Protein AF-A0A4Y9ZI69-F1 (afdb_monomer)

Sequence (115 aa):
MDTNLFEYENAFDIKLSLTKAERVQTGESAMTHAMVISGVHLDPQTSKPLRYKVENSWGDSAGEKGYFVMTDRWFEEFVYQVVVPKALAPKDLVKVFEKDERTVLAAWDPMGALA

InterPro domains:
  IPR004134 Peptidase C1B, bleomycin hydrolase [PF03051] (1-112)
  IPR004134 Peptidase C1B, bleomycin hydrolase [PTHR10363] (1-115)
  IPR038765 Papain-like cysteine peptidase superfamily [SSF54001] (1-115)

Radius of gyration: 17.11 Å; Cα contacts (8 Å, |Δi|>4): 123; chains: 1; bounding box: 43×33×41 Å

Mean predicted aligned error: 3.2 Å

pLDDT: mean 96.46, std 3.57, range [69.62, 98.81]

Secondary structure (DSSP, 8-state):
--TTS--HHHHHT------HHHHHHTTS-------EEEEEEEPTTT--EEEEEEE-SS-TTTTBTTEEEEEHHHHHHH-------GGGS-HHHHHHHH-S------TT-GGG---

Solvent-accessible surface area (backbone atoms only — not comparable to full-atom values): 7308 Å² total; per-residue (Å²): 86,52,80,80,76,62,64,58,42,76,75,69,77,51,82,90,78,72,49,62,67,52,26,44,77,72,66,77,45,64,58,69,72,81,72,43,81,80,45,73,44,57,40,92,86,78,66,43,73,53,30,33,37,31,44,52,89,73,50,52,84,41,72,64,70,16,30,44,54,32,30,43,68,31,44,72,63,68,57,84,82,85,89,73,62,70,92,79,47,60,69,71,59,51,52,59,70,70,45,85,80,68,90,82,73,63,94,81,39,56,90,69,49,77,93

Structure (mmCIF, N/CA/C/O backbone):
data_AF-A0A4Y9ZI69-F1
#
_entry.id   AF-A0A4Y9ZI69-F1
#
loop_
_atom_site.group_PDB
_atom_site.id
_atom_site.type_symbol
_atom_site.label_atom_id
_atom_site.label_alt_id
_atom_site.label_comp_id
_atom_site.label_asym_id
_atom_site.label_entity_id
_atom_site.label_seq_id
_atom_site.pdbx_PDB_ins_code
_atom_site.Cartn_x
_atom_site.Cartn_y
_atom_site.Cartn_z
_atom_site.occupancy
_atom_site.B_iso_or_equiv
_atom_site.auth_seq_id
_atom_site.auth_comp_id
_atom_site.auth_asym_id
_atom_site.auth_atom_id
_atom_site.pdbx_PDB_model_num
ATOM 1 N N . MET A 1 1 ? 8.826 -5.017 -1.985 1.00 97.50 1 MET A N 1
ATOM 2 C CA . MET A 1 1 ? 7.794 -4.128 -2.551 1.00 97.50 1 MET A CA 1
ATOM 3 C C . MET A 1 1 ? 8.299 -2.704 -2.412 1.00 97.50 1 MET A C 1
ATOM 5 O O . MET A 1 1 ? 8.334 -2.184 -1.303 1.00 97.50 1 MET A O 1
ATOM 9 N N . ASP A 1 2 ? 8.809 -2.137 -3.504 1.00 98.00 2 ASP A N 1
ATOM 10 C CA . ASP A 1 2 ? 9.410 -0.801 -3.534 1.00 98.00 2 ASP A CA 1
ATOM 11 C C . ASP A 1 2 ? 9.167 -0.184 -4.918 1.00 98.00 2 ASP A C 1
ATOM 13 O O . ASP A 1 2 ? 9.351 -0.863 -5.928 1.00 98.00 2 ASP A O 1
ATOM 17 N N . THR A 1 3 ? 8.722 1.074 -4.971 1.00 96.81 3 THR A N 1
ATOM 18 C CA . THR A 1 3 ? 8.495 1.802 -6.231 1.00 96.81 3 THR A CA 1
ATOM 19 C C . THR A 1 3 ? 9.790 2.037 -7.001 1.00 96.81 3 THR A C 1
ATOM 21 O O . THR A 1 3 ? 9.747 2.231 -8.208 1.00 96.81 3 THR A O 1
ATOM 24 N N . ASN A 1 4 ? 10.933 1.997 -6.313 1.00 96.00 4 ASN A N 1
ATOM 25 C CA . ASN A 1 4 ? 12.254 2.193 -6.906 1.00 96.00 4 ASN A CA 1
ATOM 26 C C . ASN A 1 4 ? 12.986 0.867 -7.176 1.00 96.00 4 ASN A C 1
ATOM 28 O O . ASN A 1 4 ? 14.182 0.874 -7.448 1.00 96.00 4 ASN A O 1
ATOM 32 N N . LEU A 1 5 ? 12.300 -0.280 -7.080 1.00 97.31 5 LEU A N 1
ATOM 33 C CA . LEU A 1 5 ? 12.927 -1.590 -7.289 1.00 97.31 5 LEU A CA 1
ATOM 34 C C . LEU A 1 5 ? 13.397 -1.800 -8.738 1.00 97.31 5 LEU A C 1
ATOM 36 O O . LEU A 1 5 ? 14.349 -2.542 -8.970 1.00 97.31 5 LEU A O 1
ATOM 40 N N . PHE A 1 6 ? 12.723 -1.166 -9.699 1.00 97.06 6 PHE A N 1
ATOM 41 C CA . PHE A 1 6 ? 13.008 -1.286 -11.125 1.00 97.06 6 PHE A CA 1
ATOM 42 C C . PHE A 1 6 ? 13.173 0.095 -11.761 1.00 97.06 6 PHE A C 1
ATOM 44 O O . PHE A 1 6 ? 12.340 0.976 -11.566 1.00 97.06 6 PHE A O 1
ATOM 51 N N . GLU A 1 7 ? 14.204 0.260 -12.588 1.00 96.38 7 GLU A N 1
ATOM 52 C CA . GLU A 1 7 ? 14.482 1.509 -13.310 1.00 96.38 7 GLU A CA 1
ATOM 53 C C . GLU A 1 7 ? 13.896 1.505 -14.736 1.00 96.38 7 GLU A C 1
ATOM 55 O O . GLU A 1 7 ? 14.593 1.781 -15.712 1.00 96.38 7 GLU A O 1
ATOM 60 N N . TYR A 1 8 ? 12.608 1.170 -14.883 1.00 96.31 8 TYR A N 1
ATOM 61 C CA . TYR A 1 8 ? 11.968 1.036 -16.202 1.00 96.31 8 TYR A CA 1
ATOM 62 C C . TYR A 1 8 ? 12.017 2.315 -17.042 1.00 96.31 8 TYR A C 1
ATOM 64 O O . TYR A 1 8 ? 12.273 2.245 -18.242 1.00 96.31 8 TYR A O 1
ATOM 72 N N . GLU A 1 9 ? 11.809 3.476 -16.419 1.00 96.44 9 GLU A N 1
ATOM 73 C CA . GLU A 1 9 ? 11.873 4.761 -17.122 1.00 96.44 9 GLU A CA 1
ATOM 74 C C . GLU A 1 9 ? 13.258 5.015 -17.726 1.00 96.44 9 GLU A C 1
ATOM 76 O O . GLU A 1 9 ? 13.351 5.462 -18.865 1.00 96.44 9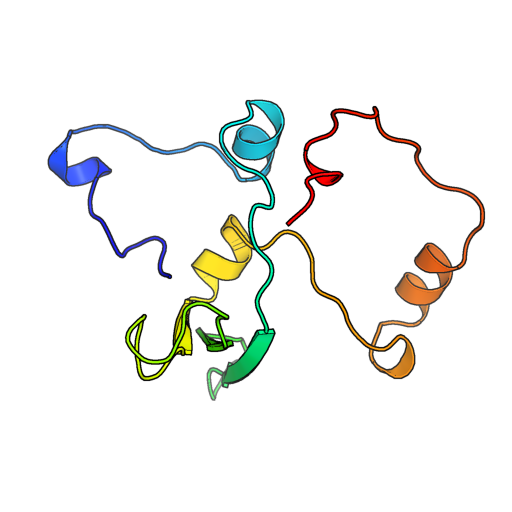 GLU A O 1
ATOM 81 N N . ASN A 1 10 ? 14.327 4.676 -16.995 1.00 96.12 10 ASN A N 1
ATOM 82 C CA . ASN A 1 10 ? 15.701 4.823 -17.478 1.00 96.12 10 ASN A CA 1
ATOM 83 C C . ASN A 1 10 ? 16.023 3.792 -18.565 1.00 96.12 10 ASN A C 1
ATOM 85 O O . ASN A 1 10 ? 16.694 4.109 -19.541 1.00 96.12 10 ASN A O 1
ATOM 89 N N . ALA A 1 11 ? 15.562 2.552 -18.391 1.00 97.75 11 ALA A N 1
ATOM 90 C CA . ALA A 1 11 ? 15.867 1.455 -19.301 1.00 97.75 11 ALA A CA 1
ATOM 91 C C . ALA A 1 11 ? 15.201 1.609 -20.677 1.00 97.75 11 ALA A C 1
ATOM 93 O O . ALA A 1 11 ? 15.772 1.186 -21.681 1.00 97.75 11 ALA A O 1
ATOM 94 N N . PHE A 1 12 ? 13.998 2.188 -20.722 1.00 97.56 12 PHE A N 1
ATOM 95 C CA . PHE A 1 12 ? 13.178 2.249 -21.934 1.00 97.56 12 PHE A CA 1
ATOM 96 C C . PHE A 1 12 ? 12.906 3.668 -22.446 1.00 97.56 12 PHE A C 1
ATOM 98 O O . PHE A 1 12 ? 12.239 3.802 -23.467 1.00 97.56 12 PHE A O 1
ATOM 105 N N . ASP A 1 13 ? 13.411 4.702 -21.766 1.00 97.06 13 ASP A N 1
ATOM 106 C CA . ASP A 1 13 ? 13.169 6.117 -22.092 1.00 97.06 13 ASP A CA 1
ATOM 107 C C . ASP A 1 13 ? 11.666 6.458 -22.185 1.00 97.06 13 ASP A C 1
ATOM 109 O O . ASP A 1 13 ? 11.180 7.101 -23.115 1.00 97.06 13 ASP A O 1
ATOM 113 N N . ILE A 1 14 ? 10.900 5.975 -21.200 1.00 97.06 14 ILE A N 1
ATOM 114 C CA . ILE A 1 14 ? 9.456 6.222 -21.056 1.00 97.06 14 ILE A CA 1
ATOM 115 C C . ILE A 1 14 ? 9.138 6.861 -19.703 1.00 97.06 14 ILE A C 1
ATOM 117 O O . ILE A 1 14 ? 9.972 6.881 -18.797 1.00 97.06 14 ILE A O 1
ATOM 121 N N . LYS A 1 15 ? 7.902 7.348 -19.543 1.00 95.56 15 LYS A N 1
ATOM 122 C CA . LYS A 1 15 ? 7.385 7.865 -18.269 1.00 95.56 15 LYS A CA 1
ATOM 123 C C . LYS A 1 15 ? 6.151 7.104 -17.801 1.00 95.56 15 LYS A C 1
ATOM 125 O O . LYS 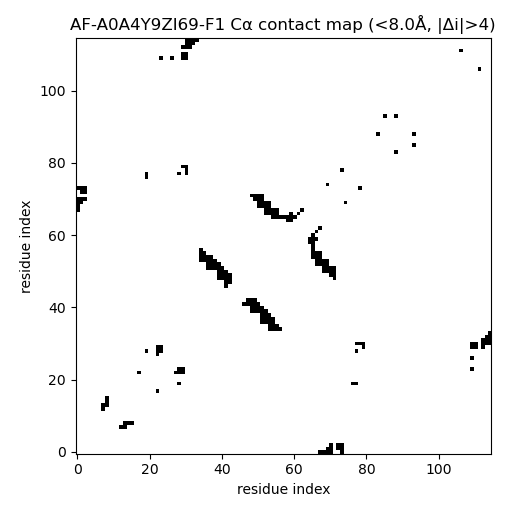A 1 15 ? 5.176 6.988 -18.537 1.00 95.56 15 LYS A O 1
ATOM 130 N N . LEU A 1 16 ? 6.196 6.617 -16.562 1.00 94.94 16 LEU A N 1
ATOM 131 C CA . LEU A 1 16 ? 5.107 5.927 -15.870 1.00 94.94 16 LEU A CA 1
ATOM 132 C C . LEU A 1 16 ? 4.491 6.886 -14.840 1.00 94.94 16 LEU A C 1
ATOM 134 O O . LEU A 1 16 ? 4.671 6.738 -13.634 1.00 94.94 16 LEU A O 1
ATOM 138 N N . SER A 1 17 ? 3.804 7.922 -15.329 1.00 94.25 17 SER A N 1
ATOM 139 C CA . SER A 1 17 ? 3.415 9.095 -14.529 1.00 94.25 17 SER A CA 1
ATOM 140 C C . SER A 1 17 ? 1.960 9.119 -14.059 1.00 94.25 17 SER A C 1
ATOM 142 O O . SER A 1 17 ? 1.526 10.141 -13.531 1.00 94.25 17 SER A O 1
ATOM 144 N N . LEU A 1 18 ? 1.191 8.047 -14.276 1.00 97.69 18 LEU A N 1
ATOM 145 C CA . LEU A 1 18 ? -0.197 7.995 -13.816 1.00 97.69 18 LEU A CA 1
ATOM 146 C C . LEU A 1 18 ? -0.242 8.085 -12.291 1.00 97.69 18 LEU A C 1
ATOM 148 O O . LEU A 1 18 ? 0.426 7.322 -11.590 1.00 97.69 18 LEU A O 1
ATOM 152 N N . THR A 1 19 ? -1.070 8.984 -11.777 1.00 98.12 19 THR A N 1
ATOM 153 C CA . THR A 1 19 ? -1.414 9.052 -10.357 1.00 98.12 19 THR A CA 1
ATOM 154 C C . THR A 1 19 ? -2.194 7.809 -9.930 1.00 98.12 19 THR A C 1
ATOM 156 O O . THR A 1 19 ? -2.803 7.120 -10.749 1.00 98.12 19 THR A O 1
ATOM 159 N N . LYS A 1 20 ? -2.254 7.531 -8.622 1.00 98.25 20 LYS A N 1
ATOM 160 C CA . LYS A 1 20 ? -3.052 6.415 -8.088 1.00 98.25 20 LYS A CA 1
ATOM 161 C C . LYS A 1 20 ? -4.515 6.452 -8.540 1.00 98.25 20 LYS A C 1
ATOM 163 O O . LYS A 1 20 ? -5.078 5.412 -8.866 1.00 98.25 20 LYS A O 1
ATOM 168 N N . ALA A 1 21 ? -5.116 7.643 -8.597 1.00 97.94 21 ALA A N 1
ATOM 169 C CA . ALA A 1 21 ? -6.492 7.810 -9.057 1.00 97.94 21 ALA A CA 1
ATOM 170 C C . ALA A 1 21 ? -6.639 7.455 -10.544 1.00 97.94 21 ALA A C 1
ATOM 172 O O . ALA A 1 21 ? -7.539 6.702 -10.904 1.00 97.94 21 ALA A O 1
ATOM 173 N N . GLU A 1 22 ? -5.729 7.937 -11.395 1.00 98.31 22 GLU A N 1
ATOM 174 C CA . GLU A 1 22 ? -5.739 7.628 -12.828 1.00 98.31 22 GLU A CA 1
ATOM 175 C C . GLU A 1 22 ? -5.512 6.136 -13.083 1.00 98.31 22 GLU A C 1
ATOM 177 O O . GLU A 1 22 ? -6.197 5.559 -13.924 1.00 98.31 22 GLU A O 1
ATOM 182 N N . ARG A 1 23 ? -4.624 5.479 -12.325 1.00 98.31 23 ARG A N 1
ATOM 183 C CA . ARG A 1 23 ? -4.397 4.028 -12.431 1.00 98.31 23 ARG A CA 1
ATOM 184 C C . ARG A 1 23 ? -5.658 3.223 -12.116 1.00 98.31 23 ARG A C 1
ATOM 186 O O . ARG A 1 23 ? -5.986 2.295 -12.847 1.00 98.31 23 ARG A O 1
ATOM 193 N N . VAL A 1 24 ? -6.416 3.623 -11.095 1.00 97.38 24 VAL A N 1
ATOM 194 C CA . VAL A 1 24 ? -7.717 3.009 -10.772 1.00 97.38 24 VAL A CA 1
ATOM 195 C C . VAL A 1 24 ? -8.762 3.289 -11.858 1.00 97.38 24 VAL A C 1
ATOM 197 O O . VAL A 1 24 ? -9.449 2.375 -12.304 1.00 97.38 24 VAL A O 1
ATOM 200 N N . GLN A 1 25 ? -8.878 4.536 -12.321 1.00 96.62 25 GLN A N 1
ATOM 201 C CA . GLN A 1 25 ? -9.885 4.946 -13.312 1.00 96.62 25 GLN A CA 1
ATOM 202 C C . GLN A 1 25 ? -9.659 4.336 -14.699 1.00 96.62 25 GLN A C 1
ATOM 204 O O . GLN A 1 25 ? -10.616 4.088 -15.429 1.00 96.62 25 GLN A O 1
ATOM 209 N N . THR A 1 26 ? -8.400 4.105 -15.065 1.00 96.81 26 THR A N 1
ATOM 210 C CA . THR A 1 26 ? -8.013 3.508 -16.351 1.00 96.81 26 THR A CA 1
ATOM 211 C C . THR A 1 26 ? -7.916 1.983 -16.297 1.00 96.81 26 THR A C 1
ATOM 213 O O . THR A 1 26 ? -7.701 1.356 -17.332 1.00 96.81 26 THR A O 1
ATOM 216 N N . GLY A 1 27 ? -8.103 1.375 -15.118 1.00 95.56 27 GLY A N 1
ATOM 217 C CA . GLY A 1 27 ? -8.012 -0.073 -14.922 1.00 95.56 27 GLY A CA 1
ATOM 218 C C . GLY A 1 27 ? -6.583 -0.625 -14.905 1.00 95.56 27 GLY A C 1
ATOM 219 O O . GLY A 1 27 ? -6.407 -1.836 -14.998 1.00 95.56 27 GLY A O 1
ATOM 220 N N . GLU A 1 28 ? -5.567 0.232 -14.787 1.00 96.94 28 GLU A N 1
ATOM 221 C CA . GLU A 1 28 ? -4.166 -0.185 -14.657 1.00 96.94 28 GLU A CA 1
ATOM 222 C C . GLU A 1 28 ? -3.880 -0.793 -13.275 1.00 96.94 28 GLU A C 1
ATOM 224 O O . GLU A 1 28 ? -3.099 -1.737 -13.170 1.00 96.94 28 GLU A O 1
ATOM 229 N N . SER A 1 29 ? -4.564 -0.323 -12.224 1.00 97.31 29 SER A N 1
ATOM 230 C CA . SER A 1 29 ? -4.377 -0.833 -10.866 1.00 97.31 29 SER A CA 1
ATOM 231 C C . SER A 1 29 ? -5.686 -1.006 -10.099 1.00 97.31 29 SER A C 1
ATOM 233 O O . SER A 1 29 ? -6.613 -0.207 -10.208 1.00 97.31 29 SER A O 1
ATOM 235 N N . ALA A 1 30 ? -5.729 -2.051 -9.277 1.00 95.94 30 ALA A N 1
ATOM 236 C CA . ALA A 1 30 ? -6.789 -2.354 -8.323 1.00 95.94 30 ALA A CA 1
ATOM 237 C C . ALA A 1 30 ? -6.213 -3.205 -7.178 1.00 95.94 30 ALA A C 1
ATOM 239 O O . ALA A 1 30 ? -5.073 -3.675 -7.251 1.00 95.94 30 ALA A O 1
ATOM 240 N N . MET A 1 31 ? -6.994 -3.428 -6.118 1.00 95.94 31 MET A N 1
ATOM 241 C CA . MET A 1 31 ? -6.647 -4.429 -5.107 1.00 95.94 31 MET A CA 1
ATOM 242 C C . MET A 1 31 ? -6.709 -5.827 -5.730 1.00 95.94 31 MET A C 1
ATOM 244 O O . MET A 1 31 ? -7.709 -6.186 -6.339 1.00 95.94 31 MET A O 1
ATOM 248 N N . THR A 1 32 ? -5.650 -6.616 -5.568 1.00 96.44 32 THR A N 1
ATOM 249 C CA . THR A 1 32 ? -5.553 -7.962 -6.165 1.00 96.44 32 THR A CA 1
ATOM 250 C C . THR A 1 32 ? -5.173 -9.054 -5.176 1.00 96.44 32 THR A C 1
ATOM 252 O O . THR A 1 32 ? -5.299 -10.229 -5.501 1.00 96.44 32 THR A O 1
ATOM 255 N N . HIS A 1 33 ? -4.677 -8.694 -3.990 1.00 97.62 33 HIS A N 1
ATOM 256 C CA . HIS A 1 33 ? -4.179 -9.653 -3.007 1.00 97.62 33 HIS A CA 1
ATOM 257 C C . HIS A 1 33 ? -4.301 -9.100 -1.586 1.00 97.62 33 HIS A C 1
ATOM 259 O O . HIS A 1 33 ? -4.142 -7.895 -1.370 1.00 97.62 33 HIS A O 1
ATOM 265 N N . ALA A 1 34 ? -4.545 -9.981 -0.616 1.00 98.12 34 ALA A N 1
ATOM 266 C CA . ALA A 1 34 ? -4.610 -9.651 0.805 1.00 98.12 34 ALA A CA 1
ATOM 267 C C . ALA A 1 34 ? -3.411 -10.252 1.558 1.00 98.12 34 ALA A C 1
ATOM 269 O O . ALA A 1 34 ? -3.071 -11.422 1.395 1.00 98.12 34 ALA A O 1
ATOM 270 N N . MET A 1 35 ? -2.774 -9.442 2.406 1.00 98.31 35 MET A N 1
ATOM 271 C CA . MET A 1 35 ? -1.610 -9.814 3.225 1.00 98.31 35 MET A CA 1
ATOM 272 C C . MET A 1 35 ? -1.715 -9.185 4.622 1.00 98.31 35 MET A C 1
ATOM 274 O O . MET A 1 35 ? -2.601 -8.366 4.871 1.00 98.31 35 MET A O 1
ATOM 278 N N . VAL A 1 36 ? -0.800 -9.532 5.534 1.00 98.56 36 VAL A N 1
ATOM 279 C CA . VAL A 1 36 ? -0.821 -9.042 6.924 1.00 98.56 36 VAL A CA 1
ATOM 280 C C . VAL A 1 36 ? 0.398 -8.171 7.221 1.00 98.56 36 VAL A C 1
ATOM 282 O O . VAL A 1 36 ? 1.538 -8.605 7.083 1.00 98.56 36 VAL A O 1
ATOM 285 N N . ILE A 1 37 ? 0.183 -6.941 7.690 1.00 98.56 37 ILE A N 1
ATOM 286 C CA . ILE A 1 37 ? 1.264 -6.107 8.235 1.00 98.56 37 ILE A CA 1
ATOM 287 C C . ILE A 1 37 ? 1.550 -6.564 9.671 1.00 98.56 37 ILE A C 1
ATOM 289 O O . ILE A 1 37 ? 0.704 -6.423 10.550 1.00 98.56 37 ILE A O 1
ATOM 293 N N . SER A 1 38 ? 2.751 -7.093 9.913 1.00 98.19 38 SER A N 1
ATOM 294 C CA . SER A 1 38 ? 3.176 -7.656 11.209 1.00 98.19 38 SER A CA 1
ATOM 295 C C . SER A 1 38 ? 4.244 -6.820 11.923 1.00 98.19 38 SER A C 1
ATOM 297 O O . SER A 1 38 ? 4.648 -7.136 13.041 1.00 98.19 38 SER A O 1
ATOM 299 N N . GLY A 1 39 ? 4.711 -5.737 11.302 1.00 98.44 39 GLY A N 1
ATOM 300 C CA . GLY A 1 39 ? 5.645 -4.804 11.921 1.00 98.44 39 GLY A CA 1
ATOM 301 C C . GLY A 1 39 ? 5.856 -3.550 11.086 1.00 98.44 39 GLY A C 1
ATOM 302 O O . GLY A 1 39 ? 5.626 -3.545 9.877 1.00 98.44 39 GLY A O 1
ATOM 303 N N . VAL A 1 40 ? 6.328 -2.489 11.732 1.00 98.44 40 VAL A N 1
ATOM 304 C CA . VAL A 1 40 ? 6.674 -1.220 11.089 1.00 98.44 40 VAL A CA 1
ATOM 305 C C . VAL A 1 40 ? 7.995 -0.710 11.649 1.00 98.44 40 VAL A C 1
ATOM 307 O O . VAL A 1 40 ? 8.259 -0.811 12.846 1.00 98.44 40 VAL A O 1
ATOM 310 N N . HIS A 1 41 ? 8.843 -0.186 10.772 1.00 98.56 41 HIS A N 1
ATOM 311 C CA . HIS A 1 41 ? 10.040 0.545 11.154 1.00 98.56 41 HIS A CA 1
ATOM 312 C C . HIS A 1 41 ? 9.744 2.040 11.059 1.00 98.56 41 HIS A C 1
ATOM 314 O O . HIS A 1 41 ? 9.400 2.523 9.978 1.00 98.56 41 HIS A O 1
ATOM 320 N N . LEU A 1 42 ? 9.853 2.748 12.183 1.00 98.56 42 LEU A N 1
ATOM 321 C CA . LEU A 1 42 ? 9.587 4.181 12.274 1.00 98.56 42 LEU A CA 1
ATOM 322 C C . LEU A 1 42 ? 10.895 4.970 12.251 1.00 98.56 42 LEU A C 1
ATOM 324 O O . LEU A 1 42 ? 11.890 4.555 12.846 1.00 98.56 42 LEU A O 1
ATOM 328 N N . ASP A 1 43 ? 10.866 6.124 11.599 1.00 97.81 43 ASP A N 1
ATOM 329 C CA . ASP A 1 43 ? 11.921 7.120 11.690 1.00 97.81 43 ASP A CA 1
ATOM 330 C C . ASP A 1 43 ? 12.027 7.642 13.141 1.00 97.81 43 ASP A C 1
ATOM 332 O O . ASP A 1 43 ? 11.025 8.116 13.687 1.00 97.81 43 ASP A O 1
ATOM 336 N N . PRO A 1 44 ? 13.207 7.585 13.790 1.00 97.31 44 PRO A N 1
ATOM 337 C CA . PRO A 1 44 ? 13.346 7.956 15.200 1.00 97.31 44 PRO A CA 1
ATOM 338 C C . PRO A 1 44 ? 13.066 9.430 15.516 1.00 97.31 44 PRO A C 1
ATOM 340 O O . PRO A 1 44 ? 12.789 9.757 16.667 1.00 97.31 44 PRO A O 1
ATOM 343 N N . GLN A 1 45 ? 13.180 10.327 14.533 1.00 97.88 45 GLN A N 1
ATOM 344 C CA . GLN A 1 45 ? 13.030 11.769 14.735 1.00 97.88 45 GLN A CA 1
ATOM 345 C C . GLN A 1 45 ? 11.601 12.227 14.448 1.00 97.88 45 GLN A C 1
ATOM 347 O O . GLN A 1 45 ? 11.044 13.044 15.176 1.00 97.88 45 GLN A O 1
ATOM 352 N N . THR A 1 46 ? 11.001 11.699 13.383 1.00 97.69 46 THR A N 1
ATOM 353 C CA . THR A 1 46 ? 9.682 12.124 12.894 1.00 97.69 46 THR A CA 1
ATOM 354 C C . THR A 1 46 ? 8.554 11.183 13.303 1.00 97.69 46 THR A C 1
ATOM 356 O O . THR A 1 46 ? 7.388 11.543 13.162 1.00 97.69 46 THR A O 1
ATOM 359 N N . SER A 1 47 ? 8.880 9.983 13.801 1.00 97.12 47 SER A N 1
ATOM 360 C CA . SER A 1 47 ? 7.931 8.893 14.083 1.00 97.12 47 SER A CA 1
ATOM 361 C C . SER A 1 47 ? 7.099 8.451 12.871 1.00 97.12 47 SER A C 1
ATOM 363 O O . SER A 1 47 ? 6.080 7.780 13.034 1.00 97.12 47 SER A O 1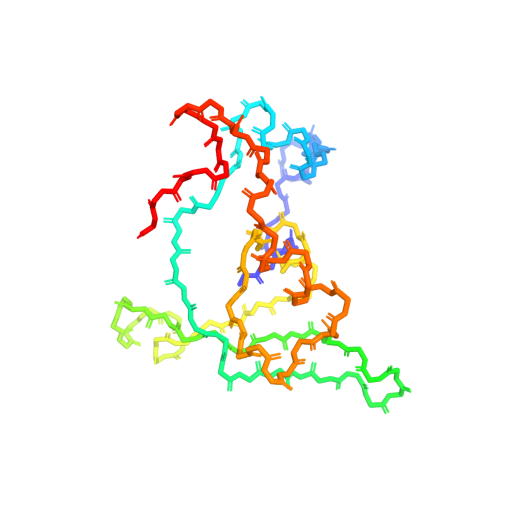
ATOM 365 N N . LYS A 1 48 ? 7.517 8.806 11.650 1.00 97.88 48 LYS A N 1
ATOM 366 C CA . LYS A 1 48 ? 6.849 8.386 10.415 1.00 97.88 48 LYS A CA 1
ATOM 367 C C . LYS A 1 48 ? 7.278 6.972 10.008 1.00 97.88 48 LYS A C 1
ATOM 369 O O . LYS A 1 48 ? 8.428 6.602 10.253 1.00 97.88 48 LYS A O 1
ATOM 374 N N . PRO A 1 49 ? 6.399 6.177 9.379 1.00 98.12 49 PRO A N 1
ATOM 375 C CA . PRO A 1 49 ? 6.785 4.894 8.807 1.00 98.12 49 PRO A CA 1
ATOM 376 C C . PRO A 1 49 ? 7.847 5.056 7.716 1.00 98.12 49 PRO A C 1
ATOM 378 O O . PRO A 1 49 ? 7.770 5.949 6.884 1.00 98.12 49 PRO A O 1
ATOM 381 N N . LEU A 1 50 ? 8.847 4.176 7.722 1.00 98.25 50 LEU A N 1
ATOM 382 C CA . LEU A 1 50 ? 9.835 4.060 6.643 1.00 98.25 50 LEU A CA 1
ATOM 383 C C . LEU A 1 50 ? 9.571 2.813 5.795 1.00 98.25 50 LEU A C 1
ATOM 385 O O . LEU A 1 50 ? 9.704 2.822 4.569 1.00 98.25 50 LEU A O 1
ATOM 389 N N . ARG A 1 51 ? 9.223 1.711 6.466 1.00 98.44 51 ARG A N 1
ATOM 390 C CA . ARG A 1 51 ? 8.912 0.424 5.841 1.00 98.44 51 ARG A CA 1
ATOM 391 C C . ARG A 1 51 ? 8.114 -0.478 6.771 1.00 98.44 51 ARG A C 1
ATOM 393 O O . ARG A 1 51 ? 8.234 -0.397 7.994 1.00 98.44 51 ARG A O 1
ATOM 400 N N . TYR A 1 52 ? 7.381 -1.399 6.170 1.00 98.75 52 TYR A N 1
ATOM 401 C CA . TYR A 1 52 ? 6.533 -2.377 6.827 1.00 98.75 52 TYR A CA 1
ATOM 402 C C . TYR A 1 52 ? 7.066 -3.788 6.594 1.00 98.75 52 TYR A C 1
ATOM 404 O O . TYR A 1 52 ? 7.574 -4.110 5.516 1.00 98.75 52 TYR A O 1
ATOM 412 N N . LYS A 1 53 ? 6.925 -4.634 7.613 1.00 98.69 53 LYS A N 1
ATOM 413 C CA . LYS A 1 53 ? 7.086 -6.081 7.511 1.00 98.69 53 LYS A CA 1
ATOM 414 C C . LYS A 1 53 ? 5.726 -6.686 7.180 1.00 98.69 53 LYS A C 1
ATOM 416 O O . LYS A 1 53 ? 4.760 -6.462 7.909 1.00 98.69 53 LYS A O 1
ATOM 421 N N . VAL A 1 54 ? 5.667 -7.443 6.092 1.00 98.75 54 VAL A N 1
ATOM 422 C CA . VAL A 1 54 ? 4.433 -8.010 5.547 1.00 98.75 54 VAL A CA 1
ATOM 423 C C . VAL A 1 54 ? 4.547 -9.527 5.533 1.00 98.75 54 VAL A C 1
ATOM 425 O O . VAL A 1 54 ? 5.496 -10.066 4.976 1.00 98.75 54 VAL A O 1
ATOM 428 N N . GLU A 1 55 ? 3.613 -10.209 6.179 1.00 98.56 55 GLU A N 1
ATOM 429 C CA . GLU A 1 55 ? 3.454 -11.659 6.129 1.00 98.56 55 GLU A CA 1
ATOM 430 C C . GLU A 1 55 ? 2.584 -12.022 4.923 1.00 98.56 55 GLU A C 1
ATOM 432 O O . GLU A 1 55 ? 1.482 -11.486 4.758 1.00 98.56 55 GLU A O 1
ATOM 437 N N . ASN A 1 56 ? 3.103 -12.901 4.069 1.00 98.31 56 ASN A N 1
ATOM 438 C CA . ASN A 1 56 ? 2.424 -13.376 2.870 1.00 98.31 56 ASN A CA 1
ATOM 439 C C . ASN A 1 56 ? 1.996 -14.848 3.030 1.00 98.31 56 ASN A C 1
ATOM 441 O O . ASN A 1 56 ? 2.426 -15.540 3.949 1.00 98.31 56 ASN A O 1
ATOM 445 N N . SER A 1 57 ? 1.158 -15.340 2.118 1.00 97.62 57 SER A N 1
ATOM 446 C CA . SER A 1 57 ? 0.550 -16.678 2.157 1.00 97.62 57 SER A CA 1
ATOM 447 C C . SER A 1 57 ? 1.100 -17.650 1.102 1.00 97.62 57 SER A C 1
ATOM 449 O O . SER A 1 57 ? 0.472 -18.660 0.797 1.00 97.62 57 SER A O 1
ATOM 451 N N . TRP A 1 58 ? 2.282 -17.379 0.540 1.00 97.88 58 TRP A N 1
ATOM 452 C CA . TRP A 1 58 ? 2.884 -18.165 -0.555 1.00 97.88 58 TRP A CA 1
ATOM 453 C C . TRP A 1 58 ? 3.972 -19.152 -0.098 1.00 97.88 58 TRP A C 1
ATOM 455 O O . TRP A 1 58 ? 4.883 -19.479 -0.857 1.00 97.88 58 TRP A O 1
ATOM 465 N N . GLY A 1 59 ? 3.887 -19.626 1.146 1.00 96.88 59 GLY A N 1
ATOM 466 C CA . GLY A 1 59 ? 4.896 -20.504 1.743 1.00 96.88 59 GLY A CA 1
ATOM 467 C C . GLY A 1 59 ? 6.180 -19.772 2.149 1.00 96.88 59 GLY A C 1
ATOM 468 O O . GLY A 1 59 ? 6.295 -18.554 2.029 1.00 96.88 59 GLY A O 1
ATOM 469 N N . ASP A 1 60 ? 7.151 -20.524 2.663 1.00 97.00 60 ASP A N 1
ATOM 470 C CA . ASP A 1 60 ? 8.392 -19.986 3.232 1.00 97.00 60 ASP A CA 1
ATOM 471 C C . ASP A 1 60 ? 9.472 -19.667 2.184 1.00 97.00 60 ASP A C 1
ATOM 473 O O . ASP A 1 60 ? 10.358 -18.853 2.442 1.00 97.00 60 ASP A O 1
ATOM 477 N N . SER A 1 61 ? 9.386 -20.247 0.988 1.00 96.81 61 SER A N 1
ATOM 478 C CA . SER A 1 61 ? 10.335 -20.008 -0.104 1.00 96.81 61 SER A CA 1
ATOM 479 C C . SER A 1 61 ? 10.186 -18.637 -0.769 1.00 96.81 61 SER A C 1
ATOM 481 O O . SER A 1 61 ? 11.099 -18.191 -1.461 1.00 96.81 61 SER A O 1
ATOM 483 N N . ALA A 1 62 ? 9.033 -17.979 -0.618 1.00 96.44 62 ALA A N 1
ATOM 484 C CA . ALA A 1 62 ? 8.784 -16.659 -1.186 1.00 96.44 62 ALA A CA 1
ATOM 485 C C . ALA A 1 62 ? 9.252 -15.551 -0.227 1.00 96.44 62 ALA A C 1
ATOM 487 O O . ALA A 1 62 ? 8.869 -15.525 0.943 1.00 96.44 62 ALA A O 1
ATOM 488 N N . GLY A 1 63 ? 10.043 -14.600 -0.731 1.00 96.25 63 GLY A N 1
ATOM 489 C CA . GLY A 1 63 ? 10.610 -13.531 0.096 1.00 96.25 63 GLY A CA 1
ATOM 490 C C . GLY A 1 63 ? 11.631 -14.065 1.106 1.00 96.25 63 GLY A C 1
ATOM 491 O O . GLY A 1 63 ? 12.414 -14.955 0.790 1.00 96.25 63 GLY A O 1
ATOM 492 N N . GLU A 1 64 ? 11.626 -13.519 2.320 1.00 97.81 64 GLU A N 1
ATOM 493 C CA . GLU A 1 64 ? 12.437 -14.008 3.440 1.00 97.81 64 GLU A CA 1
ATOM 494 C C . GLU A 1 64 ? 11.538 -14.818 4.379 1.00 97.81 64 GLU A C 1
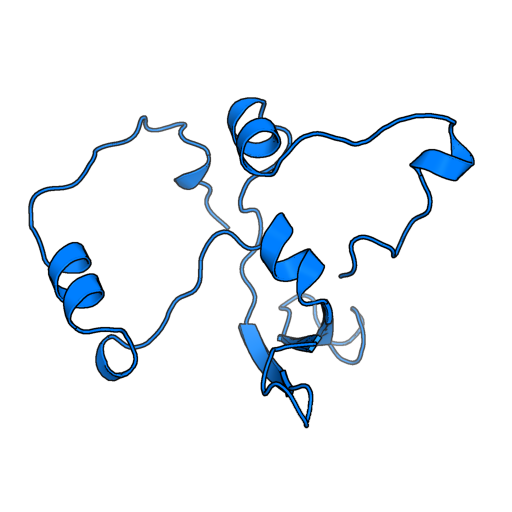ATOM 496 O O . GLU A 1 64 ? 10.835 -14.251 5.220 1.00 97.81 64 GLU A O 1
ATOM 501 N N . LYS A 1 65 ? 11.526 -16.147 4.224 1.00 97.69 65 LYS A N 1
ATOM 502 C CA . LYS A 1 65 ? 10.705 -17.066 5.038 1.00 97.69 65 LYS A CA 1
ATOM 503 C C . LYS A 1 65 ? 9.209 -16.724 5.007 1.00 97.69 65 LYS A C 1
ATOM 505 O O . LYS A 1 65 ? 8.554 -16.717 6.048 1.00 97.69 65 LYS A O 1
ATOM 510 N N . GLY A 1 66 ? 8.684 -16.377 3.832 1.00 98.12 66 GLY A N 1
ATOM 511 C CA . GLY A 1 66 ? 7.291 -15.956 3.641 1.00 98.12 66 GLY A CA 1
ATOM 512 C C . GLY A 1 66 ? 7.025 -14.475 3.931 1.00 98.12 66 GLY A C 1
ATOM 513 O O . GLY A 1 66 ? 5.903 -14.004 3.739 1.00 98.12 66 GLY A O 1
ATOM 514 N N . TYR A 1 67 ? 8.037 -13.714 4.364 1.00 98.56 67 TYR A N 1
ATOM 515 C CA . TYR A 1 67 ? 7.900 -12.289 4.648 1.00 98.56 67 TYR A CA 1
ATOM 516 C C . TYR A 1 67 ? 8.455 -11.405 3.540 1.00 98.56 67 TYR A C 1
ATOM 518 O O . TYR A 1 67 ? 9.475 -11.679 2.908 1.00 98.56 67 TYR A O 1
ATOM 526 N N . PHE A 1 68 ? 7.790 -10.271 3.370 1.00 98.56 68 PHE A N 1
ATOM 527 C CA . PHE A 1 68 ? 8.147 -9.219 2.441 1.00 98.56 68 PHE A CA 1
ATOM 528 C C . PHE A 1 68 ? 8.413 -7.923 3.207 1.00 98.56 68 PHE A C 1
ATOM 530 O O . PHE A 1 68 ? 7.880 -7.681 4.292 1.00 98.56 68 PHE A O 1
ATOM 537 N N . VAL A 1 69 ? 9.237 -7.063 2.612 1.00 98.56 69 VAL A N 1
ATOM 538 C CA . VAL A 1 69 ? 9.423 -5.680 3.056 1.00 98.56 69 VAL A CA 1
ATOM 539 C C . VAL A 1 69 ? 8.733 -4.756 2.061 1.00 98.56 69 VAL A C 1
ATOM 541 O O . VAL A 1 69 ? 8.909 -4.893 0.844 1.00 98.56 69 VAL A O 1
ATOM 544 N N . MET A 1 70 ? 7.944 -3.827 2.591 1.00 98.81 70 MET A N 1
ATOM 545 C CA . MET A 1 70 ? 7.198 -2.827 1.833 1.00 98.81 70 MET A CA 1
ATOM 546 C C . MET A 1 70 ? 7.650 -1.432 2.238 1.00 98.81 70 MET A C 1
ATOM 548 O O . MET A 1 70 ? 7.603 -1.110 3.422 1.00 98.81 70 MET A O 1
ATOM 552 N N . THR A 1 71 ? 8.108 -0.614 1.293 1.00 98.69 71 THR A N 1
ATOM 553 C CA . THR A 1 71 ? 8.430 0.791 1.584 1.00 98.69 71 THR A CA 1
ATOM 554 C C . THR A 1 71 ? 7.158 1.601 1.821 1.00 98.69 71 THR A C 1
ATOM 556 O O . THR A 1 71 ? 6.093 1.248 1.314 1.00 98.69 71 THR A O 1
ATOM 559 N N . ASP A 1 72 ? 7.268 2.691 2.582 1.00 98.50 72 ASP A N 1
ATOM 560 C CA . ASP A 1 72 ? 6.140 3.599 2.836 1.00 98.50 72 ASP A CA 1
ATOM 561 C C . ASP A 1 72 ? 5.545 4.164 1.535 1.00 98.50 72 ASP A C 1
ATOM 563 O O . ASP A 1 72 ? 4.342 4.105 1.310 1.00 98.50 72 ASP A O 1
ATOM 567 N N . ARG A 1 73 ? 6.404 4.535 0.580 1.00 98.19 73 ARG A N 1
ATOM 568 C CA . ARG A 1 73 ? 5.967 4.972 -0.752 1.00 98.19 73 ARG A CA 1
ATOM 569 C C . ARG A 1 73 ? 5.197 3.891 -1.522 1.00 98.19 73 ARG A C 1
ATOM 571 O O . ARG A 1 73 ? 4.241 4.197 -2.223 1.00 98.19 73 ARG A O 1
ATOM 578 N N . TRP A 1 74 ? 5.578 2.616 -1.400 1.00 98.56 74 TRP A N 1
ATOM 579 C CA . TRP A 1 74 ? 4.806 1.536 -2.026 1.00 98.56 74 TRP A CA 1
ATOM 580 C C . TRP A 1 74 ? 3.432 1.379 -1.363 1.00 98.56 74 TRP A C 1
ATOM 582 O O . TRP A 1 74 ? 2.441 1.171 -2.061 1.00 98.56 74 TRP A O 1
ATOM 592 N N . PHE A 1 75 ? 3.359 1.523 -0.033 1.00 98.56 75 PHE A N 1
ATOM 593 C CA . PHE A 1 75 ? 2.090 1.539 0.699 1.00 98.56 75 PHE A CA 1
ATOM 594 C C . PHE A 1 75 ? 1.170 2.652 0.171 1.00 98.56 75 PHE A C 1
ATOM 596 O O . PHE A 1 75 ? 0.028 2.377 -0.199 1.00 98.56 75 PHE A O 1
ATOM 603 N N . GLU A 1 76 ? 1.682 3.879 0.046 1.00 98.06 76 GLU A N 1
ATOM 604 C CA . GLU A 1 76 ? 0.925 5.020 -0.483 1.00 98.06 76 GLU A CA 1
ATOM 605 C C . GLU A 1 76 ? 0.386 4.767 -1.898 1.00 98.06 76 GLU A C 1
ATOM 607 O O . GLU A 1 76 ? -0.781 5.057 -2.171 1.00 98.06 76 GLU A O 1
ATOM 612 N N . GLU A 1 77 ? 1.183 4.170 -2.787 1.00 98.12 77 GLU A N 1
ATOM 613 C CA . GLU A 1 77 ? 0.819 3.995 -4.198 1.00 98.12 77 GLU A CA 1
ATOM 614 C C . GLU A 1 77 ? -0.090 2.784 -4.470 1.00 98.12 77 GLU A C 1
ATOM 616 O O . GLU A 1 77 ? -0.932 2.860 -5.369 1.00 98.12 77 GLU A O 1
ATOM 621 N N . PHE A 1 78 ? 0.037 1.687 -3.711 1.00 98.19 78 PHE A N 1
ATOM 622 C CA . PHE A 1 78 ? -0.561 0.392 -4.082 1.00 98.19 78 PHE A CA 1
ATOM 623 C C . PHE A 1 78 ? -1.370 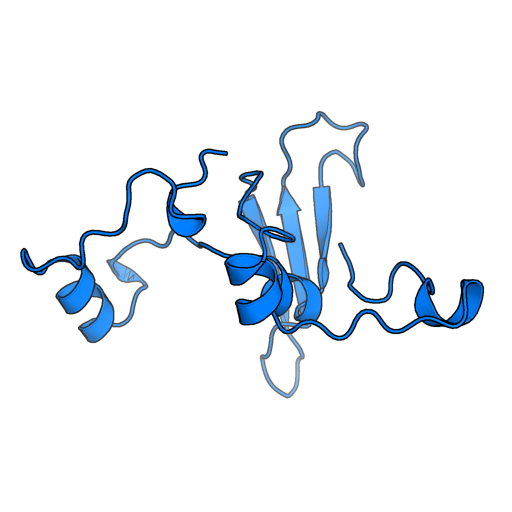-0.312 -2.984 1.00 98.19 78 PHE A C 1
ATOM 625 O O . PHE A 1 78 ? -2.039 -1.303 -3.273 1.00 98.19 78 PHE A O 1
ATOM 632 N N . VAL A 1 79 ? -1.385 0.187 -1.742 1.00 98.12 79 VAL A N 1
ATOM 633 C CA . VAL A 1 79 ? -2.320 -0.316 -0.718 1.00 98.12 79 VAL A CA 1
ATOM 634 C C . VAL A 1 79 ? -3.633 0.454 -0.798 1.00 98.12 79 VAL A C 1
ATOM 636 O O . VAL A 1 79 ? -3.653 1.682 -0.731 1.00 98.12 79 VAL A O 1
ATOM 639 N N . TYR A 1 80 ? -4.743 -0.265 -0.948 1.00 97.31 80 TYR A N 1
ATOM 640 C CA . TYR A 1 80 ? -6.078 0.327 -1.097 1.00 97.31 80 TYR A CA 1
ATOM 641 C C . TYR A 1 80 ? -6.912 0.266 0.179 1.00 97.31 80 TYR A C 1
ATOM 643 O O . TYR A 1 80 ? -7.717 1.159 0.431 1.00 97.31 80 TYR A O 1
ATOM 651 N N . GLN A 1 81 ? -6.734 -0.784 0.979 1.00 96.44 81 GLN A N 1
ATOM 652 C CA . GLN A 1 81 ? -7.560 -1.051 2.149 1.00 96.44 81 GLN A CA 1
ATOM 653 C C . GLN A 1 81 ? -6.702 -1.562 3.305 1.00 96.44 81 GLN A C 1
ATOM 655 O O . GLN A 1 81 ? -5.752 -2.319 3.112 1.00 96.44 81 GLN A O 1
ATOM 660 N N . VAL A 1 82 ? -7.072 -1.157 4.519 1.00 96.56 82 VAL A N 1
ATOM 661 C CA . VAL A 1 82 ? -6.569 -1.718 5.775 1.00 96.56 82 VAL A CA 1
ATOM 662 C C . VAL A 1 82 ? -7.751 -1.994 6.692 1.00 96.56 82 VAL A C 1
ATOM 664 O O . VAL A 1 82 ? -8.730 -1.248 6.698 1.00 96.56 82 VAL A O 1
ATOM 667 N N . VAL A 1 83 ? -7.654 -3.054 7.489 1.00 96.56 83 VAL A N 1
ATOM 668 C CA . VAL A 1 83 ? -8.676 -3.407 8.477 1.00 96.56 83 VAL A CA 1
ATOM 669 C C . VAL A 1 83 ? -8.092 -3.200 9.863 1.00 96.56 83 VAL A C 1
ATOM 671 O O . VAL A 1 83 ? -7.062 -3.776 10.206 1.00 96.56 83 VAL A O 1
ATOM 674 N N . VAL A 1 84 ? -8.759 -2.371 10.663 1.00 96.25 84 VAL A N 1
ATOM 675 C CA . VAL A 1 84 ? -8.354 -2.070 12.039 1.00 96.25 84 VAL A CA 1
ATOM 676 C C . VAL A 1 84 ? -9.533 -2.260 12.995 1.00 96.25 84 VAL A C 1
ATOM 678 O O . VAL A 1 84 ? -10.681 -2.008 12.617 1.00 96.25 84 VAL A O 1
ATOM 681 N N . PRO A 1 85 ? -9.293 -2.676 14.251 1.00 97.44 85 PRO A N 1
ATOM 682 C CA . PRO A 1 85 ? -10.328 -2.677 15.276 1.00 97.44 85 PRO A CA 1
ATOM 683 C C . PRO A 1 85 ? -10.939 -1.281 15.445 1.00 97.44 85 PRO A C 1
ATOM 685 O O . PRO A 1 85 ? -10.209 -0.303 15.601 1.00 97.44 85 PRO A O 1
ATOM 688 N N . LYS A 1 86 ? -12.276 -1.186 15.516 1.00 97.00 86 LYS A N 1
ATOM 689 C CA . LYS A 1 86 ? -12.988 0.091 15.749 1.00 97.00 86 LYS A CA 1
ATOM 690 C C . LYS A 1 86 ? -12.462 0.852 16.970 1.00 97.00 86 LYS A C 1
ATOM 692 O O . LYS A 1 86 ? -12.421 2.075 16.957 1.00 97.00 86 LYS A O 1
ATOM 697 N N . ALA A 1 87 ? -12.031 0.129 18.006 1.00 97.50 87 ALA A N 1
ATOM 698 C CA . ALA A 1 87 ? -11.473 0.704 19.229 1.00 97.50 87 ALA A CA 1
ATOM 699 C C . ALA A 1 87 ? -10.168 1.498 19.013 1.00 97.50 87 ALA A C 1
ATOM 701 O O . ALA A 1 87 ? -9.822 2.320 19.856 1.00 97.50 87 ALA A O 1
ATOM 702 N N . LEU A 1 88 ? -9.455 1.255 17.907 1.00 96.88 88 LEU A N 1
ATOM 703 C CA . LEU A 1 88 ? -8.214 1.945 17.540 1.00 96.88 88 LEU A CA 1
ATOM 704 C C . LEU A 1 88 ? -8.429 3.033 16.475 1.00 96.88 88 LEU A C 1
ATOM 706 O O . LEU A 1 88 ? -7.511 3.800 16.197 1.00 96.88 88 LEU A O 1
ATOM 710 N N . ALA A 1 89 ? -9.619 3.105 15.873 1.00 96.38 89 ALA A N 1
ATOM 711 C CA . ALA A 1 89 ? -9.931 4.076 14.834 1.00 96.38 89 ALA A CA 1
ATOM 712 C C . ALA A 1 89 ? -10.430 5.412 15.429 1.00 96.38 89 ALA A C 1
ATOM 714 O O . ALA A 1 89 ? -11.073 5.425 16.485 1.00 96.38 89 ALA A O 1
ATOM 715 N N . PRO A 1 90 ? -10.198 6.547 14.743 1.00 96.75 90 PRO A N 1
ATOM 716 C CA . PRO A 1 90 ? -10.807 7.825 15.098 1.00 96.75 90 PRO A CA 1
ATOM 717 C C . PRO A 1 90 ? -12.337 7.724 15.199 1.00 96.75 90 PRO A C 1
ATOM 719 O O . PRO 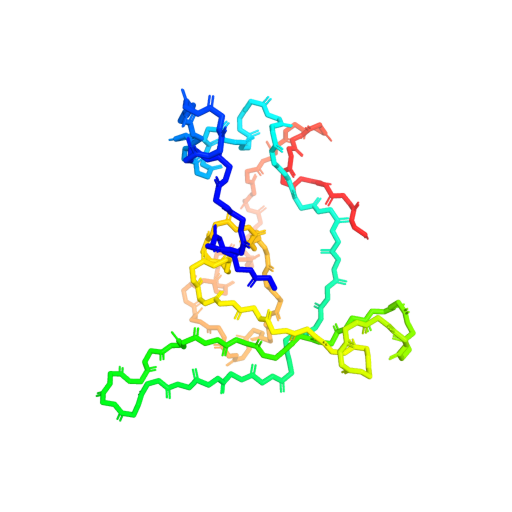A 1 90 ? -13.004 7.158 14.328 1.00 96.75 90 PRO A O 1
ATOM 722 N N . LYS A 1 91 ? -12.913 8.266 16.280 1.00 96.50 91 LYS A N 1
ATOM 723 C CA . LYS A 1 91 ? -14.350 8.124 16.594 1.00 96.50 91 LYS A CA 1
ATOM 724 C C . LYS A 1 91 ? -15.260 8.700 15.508 1.00 96.50 91 LYS A C 1
ATOM 726 O O . LYS A 1 91 ? -16.366 8.213 15.309 1.00 96.50 91 LYS A O 1
ATOM 731 N N . ASP A 1 92 ? -14.825 9.761 14.849 1.00 96.38 92 ASP A N 1
ATOM 732 C CA . ASP A 1 92 ? -15.498 10.383 13.713 1.00 96.38 92 ASP A CA 1
ATOM 733 C C . ASP A 1 92 ? -15.565 9.445 12.499 1.00 96.38 92 ASP A C 1
ATOM 735 O O . ASP A 1 92 ? -16.639 9.305 11.915 1.00 96.38 92 ASP A O 1
ATOM 739 N N . LEU A 1 93 ? -14.488 8.717 12.188 1.00 95.31 93 LEU A N 1
ATOM 740 C CA . LEU A 1 93 ? -14.482 7.717 11.114 1.00 95.31 93 LEU A CA 1
ATOM 741 C C . LEU A 1 93 ? -15.336 6.489 11.457 1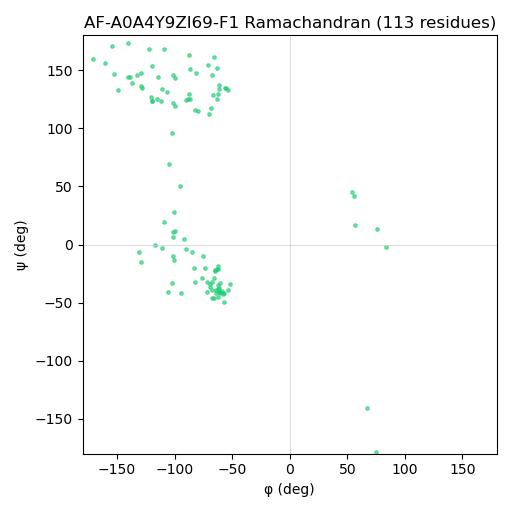.00 95.31 93 LEU A C 1
ATOM 743 O O . LEU A 1 93 ? -16.048 5.978 10.594 1.00 95.31 93 LEU A O 1
ATOM 747 N N . VAL A 1 94 ? -15.345 6.054 12.723 1.00 96.75 94 VAL A N 1
ATOM 748 C CA . VAL A 1 94 ? -16.245 4.976 13.178 1.00 96.75 94 VAL A CA 1
ATOM 749 C C . VAL A 1 94 ? -17.709 5.368 12.976 1.00 96.75 94 VAL A C 1
ATOM 751 O O . VAL A 1 94 ? -18.488 4.567 12.468 1.00 96.75 94 VAL A O 1
ATOM 754 N N . LYS A 1 95 ? -18.081 6.618 13.281 1.00 96.00 95 LYS A N 1
ATOM 755 C CA . LYS A 1 95 ? -19.437 7.118 13.011 1.00 96.00 95 LYS A CA 1
ATOM 756 C C . LYS A 1 95 ? -19.772 7.108 11.523 1.00 96.00 95 LYS A C 1
ATOM 758 O O . LYS A 1 95 ? -20.912 6.825 11.188 1.00 96.00 95 LYS A O 1
ATOM 763 N N . VAL A 1 96 ? -18.825 7.431 10.636 1.00 94.81 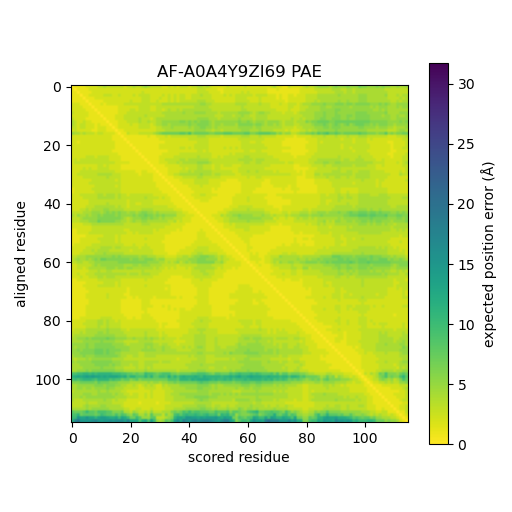96 VAL A N 1
ATOM 764 C CA . VAL A 1 96 ? -19.042 7.334 9.180 1.00 94.81 96 VAL A CA 1
ATOM 765 C C . VAL A 1 96 ? -19.317 5.885 8.776 1.00 94.81 96 VAL A C 1
ATOM 767 O O . VAL A 1 96 ? -20.277 5.641 8.056 1.00 94.81 96 VAL A O 1
ATOM 770 N N . PHE A 1 97 ? -18.536 4.930 9.287 1.00 94.12 97 PHE A N 1
ATOM 771 C CA . PHE A 1 97 ? -18.724 3.500 9.018 1.00 94.12 97 PHE A CA 1
ATOM 772 C C . PHE A 1 97 ? -20.071 2.951 9.527 1.00 94.12 97 PHE A C 1
ATOM 774 O O . PHE A 1 97 ? -20.655 2.066 8.906 1.00 94.12 97 PHE A O 1
ATOM 781 N N . GLU A 1 98 ? -20.564 3.456 10.660 1.00 95.44 98 GLU A N 1
ATOM 782 C CA . GLU A 1 98 ? -21.810 3.000 11.296 1.00 95.44 98 GLU A CA 1
ATOM 783 C C . GLU A 1 98 ? -23.080 3.663 10.748 1.00 95.44 98 GLU A C 1
ATOM 785 O O . GLU A 1 98 ? -24.179 3.254 11.116 1.00 95.44 98 GLU A O 1
ATOM 790 N N . LYS A 1 99 ? -22.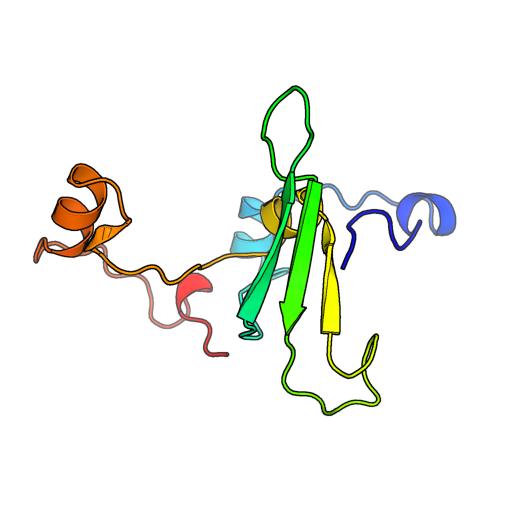961 4.664 9.869 1.00 95.31 99 LYS A N 1
ATOM 791 C CA . LYS A 1 99 ? -24.124 5.249 9.191 1.00 95.31 99 LYS A CA 1
ATOM 792 C C . LYS A 1 99 ? -24.753 4.247 8.222 1.00 95.31 99 LYS A C 1
ATOM 794 O O . LYS A 1 99 ? -24.067 3.471 7.558 1.00 95.31 99 LYS A O 1
ATOM 799 N N . ASP A 1 100 ? -26.076 4.318 8.101 1.00 92.75 100 ASP A N 1
ATOM 800 C CA . ASP A 1 100 ? -26.821 3.505 7.137 1.00 92.75 100 ASP A CA 1
ATOM 801 C C . ASP A 1 100 ? -26.707 4.025 5.701 1.00 92.75 100 ASP A C 1
ATOM 803 O O . ASP A 1 100 ? -26.761 3.242 4.749 1.00 92.75 100 ASP A O 1
ATOM 807 N N . GLU A 1 101 ? -26.513 5.335 5.546 1.00 93.81 101 GLU A N 1
ATOM 808 C CA . GLU A 1 101 ? -26.291 5.979 4.257 1.00 93.81 101 GLU A CA 1
ATOM 809 C C . GLU A 1 101 ? -24.930 5.566 3.685 1.00 93.81 101 GLU A C 1
ATOM 811 O O . GLU A 1 101 ? -23.879 5.833 4.272 1.00 93.81 101 GLU A O 1
ATOM 816 N N . ARG A 1 102 ? -24.957 4.899 2.529 1.00 92.56 102 ARG A N 1
ATOM 817 C CA . ARG A 1 102 ? -23.773 4.403 1.826 1.00 92.56 102 ARG A CA 1
ATOM 818 C C . ARG A 1 102 ? -23.825 4.853 0.378 1.00 92.56 102 ARG A C 1
ATOM 820 O O . ARG A 1 102 ? -24.857 4.721 -0.277 1.00 92.56 102 ARG A O 1
ATOM 827 N N . THR A 1 103 ? -22.694 5.317 -0.135 1.00 95.00 103 THR A N 1
ATOM 828 C CA . THR A 1 103 ? -22.526 5.506 -1.575 1.00 95.00 103 THR A CA 1
ATOM 829 C C . THR A 1 103 ? -22.466 4.134 -2.234 1.00 95.00 103 THR A C 1
ATOM 831 O O . THR A 1 103 ? -21.524 3.375 -2.010 1.00 95.00 103 THR A O 1
ATOM 834 N N . VAL A 1 104 ? -23.484 3.802 -3.026 1.00 95.69 104 VAL A N 1
ATOM 835 C CA . VAL A 1 104 ? -23.516 2.556 -3.796 1.00 95.69 104 VAL A CA 1
ATOM 836 C C . VAL A 1 104 ? -22.715 2.763 -5.075 1.00 95.69 104 VAL A C 1
ATOM 838 O O . VAL A 1 104 ? -23.079 3.588 -5.912 1.00 95.69 104 VAL A O 1
ATOM 841 N N . LEU A 1 105 ? -21.616 2.027 -5.209 1.00 95.88 105 LEU A N 1
ATOM 842 C CA . LEU A 1 105 ? -20.805 2.003 -6.424 1.00 95.88 105 LEU A CA 1
ATOM 843 C C . LEU A 1 105 ? -21.343 0.954 -7.405 1.00 95.88 105 LEU A C 1
ATOM 845 O O . LEU A 1 105 ? -22.131 0.079 -7.038 1.00 95.88 105 LEU A O 1
ATOM 849 N N . ALA A 1 106 ? -20.931 1.050 -8.669 1.00 96.38 106 ALA A N 1
ATOM 850 C CA . ALA A 1 106 ? -21.292 0.059 -9.676 1.00 96.38 106 ALA A CA 1
ATOM 851 C C . ALA A 1 106 ? -20.713 -1.321 -9.318 1.00 96.38 106 ALA A C 1
ATOM 853 O O . ALA A 1 106 ? -19.659 -1.422 -8.697 1.00 96.38 106 ALA A O 1
ATOM 854 N N . ALA A 1 107 ? -21.367 -2.398 -9.758 1.00 95.81 107 ALA A N 1
ATOM 855 C CA . ALA A 1 107 ? -20.931 -3.764 -9.445 1.00 95.81 107 ALA A CA 1
ATOM 856 C C . ALA A 1 107 ? -19.529 -4.112 -9.988 1.00 95.81 107 ALA A C 1
ATOM 858 O O . ALA A 1 107 ? -18.897 -5.041 -9.500 1.00 95.81 107 ALA A O 1
ATOM 859 N N . TRP A 1 108 ? -19.058 -3.379 -10.998 1.00 94.12 108 TRP A N 1
ATOM 860 C CA . TRP A 1 108 ? -17.735 -3.527 -11.611 1.00 94.12 108 TRP A CA 1
ATOM 861 C C . TRP A 1 108 ? -16.730 -2.466 -11.139 1.00 94.12 108 TRP A C 1
ATOM 863 O O . TRP A 1 108 ? -15.675 -2.314 -11.752 1.00 94.12 108 TRP A O 1
ATOM 873 N N . ASP A 1 109 ? -17.058 -1.688 -10.105 1.00 96.31 109 ASP A N 1
ATOM 874 C CA . ASP A 1 109 ? -16.140 -0.688 -9.566 1.00 96.31 109 ASP A CA 1
ATOM 875 C C . ASP A 1 109 ? -14.853 -1.360 -9.041 1.00 96.31 109 ASP A C 1
ATOM 877 O O . ASP A 1 109 ? -14.938 -2.367 -8.327 1.00 96.31 109 ASP A O 1
ATOM 881 N N . PRO A 1 110 ? -13.656 -0.833 -9.357 1.00 93.44 110 PRO A N 1
ATOM 882 C CA . PRO A 1 110 ? -12.385 -1.438 -8.951 1.00 93.44 110 PRO A CA 1
ATOM 883 C C . PRO A 1 110 ? -12.188 -1.504 -7.428 1.00 93.44 110 PRO A C 1
ATOM 885 O O . PRO A 1 110 ? -11.373 -2.295 -6.955 1.00 93.44 110 PRO A O 1
ATOM 888 N N . MET A 1 111 ? -12.931 -0.721 -6.636 1.00 93.06 111 MET A N 1
ATOM 889 C CA . MET A 1 111 ? -12.920 -0.817 -5.170 1.00 93.06 111 MET A CA 1
ATOM 890 C C . MET A 1 111 ? -13.700 -2.027 -4.633 1.00 93.06 111 MET A C 1
ATOM 892 O O . MET A 1 111 ? -13.601 -2.332 -3.445 1.00 93.06 111 MET A O 1
ATOM 896 N N . GLY A 1 112 ? -14.449 -2.725 -5.492 1.00 88.31 112 GLY A N 1
ATOM 897 C CA . GLY A 1 112 ? -15.091 -4.007 -5.203 1.00 88.31 112 GLY A CA 1
ATOM 898 C C . GLY A 1 112 ? -14.242 -5.230 -5.561 1.00 88.31 112 GLY A C 1
ATOM 899 O O . GLY A 1 112 ? -14.746 -6.348 -5.469 1.00 88.31 112 GLY A O 1
ATOM 900 N N . ALA A 1 113 ? -12.989 -5.043 -5.995 1.00 87.62 113 ALA A N 1
ATOM 901 C CA . ALA A 1 113 ? -12.106 -6.151 -6.342 1.00 87.62 113 ALA A CA 1
ATOM 902 C C . ALA A 1 113 ? -11.960 -7.142 -5.172 1.00 87.62 113 ALA A C 1
ATOM 904 O O . ALA A 1 113 ? -11.777 -6.753 -4.017 1.00 87.62 113 ALA A O 1
ATOM 905 N N . LEU A 1 114 ? -12.065 -8.432 -5.492 1.00 77.94 114 LEU A N 1
ATOM 906 C CA . LEU A 1 114 ? -12.009 -9.531 -4.533 1.00 77.94 114 LEU A CA 1
ATOM 907 C C . LEU A 1 114 ? -10.613 -10.156 -4.583 1.00 77.94 114 LEU A C 1
ATOM 909 O O . LEU A 1 114 ? -10.179 -10.593 -5.649 1.00 77.94 114 LEU A O 1
ATOM 913 N N . ALA A 1 115 ? -9.934 -10.163 -3.437 1.00 69.62 115 ALA A N 1
ATOM 914 C CA . ALA A 1 115 ? -8.623 -10.777 -3.236 1.00 69.62 115 ALA A CA 1
ATOM 915 C C . ALA A 1 115 ? -8.739 -12.144 -2.557 1.00 69.62 115 ALA A C 1
ATOM 917 O O . ALA A 1 115 ? -9.672 -12.310 -1.735 1.00 69.62 115 ALA A O 1
#

Nearest PDB structures (foldseek):
  2e00-assembly1_A  TM=9.401E-01  e=6.304E-08  Saccharomyces cerevisiae
  2e02-assembly1_A  TM=9.285E-01  e=6.304E-08  Saccharomyces cerevisiae
  2e03-assembly1_A  TM=9.379E-01  e=7.166E-08  Saccharomyces cerevisiae
  2dzz-assembly1_A  TM=9.418E-01  e=1.053E-07  Saccharomyces cerevisiae
  2e01-assembly1_A  TM=9.299E-01  e=9.872E-08  Saccharomyces cerevisiae

Organism: NCBI:txid135208

Foldseek 3Di:
DDPVPDPVCVVPVDDPPDALVRCQVVVVAFDDDDWDFPDFDADPPPRHTQKTKIAADPALVPDHGRIDIGGPVNCVRHPDDDDDPPVPDDPVVSVVVPDPDDDDDDPPRRHVDDD